Protein AF-A0A7C1J790-F1 (afdb_monomer)

Radius of gyration: 20.32 Å; Cα contacts (8 Å, |Δi|>4): 69; chains: 1; bounding box: 44×35×63 Å

pLDDT: mean 71.56, std 11.57, range [47.56, 93.12]

Nearest PDB structures (foldseek):
  8a1g-assembly2_D  TM=3.352E-01  e=3.858E+00  Homo sapiens
  8a1g-assembly1_C  TM=3.492E-01  e=3.455E+00  Homo sapiens
  4tx5-assembly1_A  TM=2.451E-01  e=8.355E+00  Homo sapiens

Secondary structure (DSSP, 8-state):
--SHHHHHHHHHHHHSPPHHHHHHHHHHHHHHHHHHHHHHHHHHS-HHHHHHH-S-HHHHHHHHHHHHHHHHHHHHHHHH-S-HHHHHHHHHHHHHHHHHHHHHHHHHHHHTTS-GGGHHHHHHHHHHHHHHHHHHHHHHHHTTS--

Foldseek 3Di:
DPPVVVVVVVVVVLPDDDPLLVVLLVVLQVLLVVLVVQLVCLVPDDPVVCVVQPVDSVVSNVVSNVSSVVSNVLSVCSVPPSCNPVSVVVSVVSLVVVLVVLVVVVVVNVVVPPDPPCVVVSVVVSVVSVVSVVVSVVVVVVVVVVD

Mean predicted aligned error: 12.21 Å

Structure (mmCIF, N/CA/C/O backbone):
data_AF-A0A7C1J790-F1
#
_entry.id   AF-A0A7C1J790-F1
#
loop_
_atom_site.group_PDB
_atom_site.id
_atom_site.type_symbol
_atom_site.label_atom_id
_atom_site.label_alt_id
_atom_site.label_comp_id
_atom_site.label_asym_id
_atom_site.label_entity_id
_atom_site.label_seq_id
_atom_site.pdbx_PDB_ins_code
_atom_site.Cartn_x
_atom_site.Cartn_y
_atom_site.Cartn_z
_atom_site.occupancy
_atom_site.B_iso_or_equiv
_atom_site.auth_seq_id
_atom_site.auth_comp_id
_atom_site.auth_asym_id
_atom_site.auth_atom_id
_atom_site.pdbx_PDB_model_num
ATOM 1 N N . MET A 1 1 ? -27.583 17.350 41.882 1.00 57.00 1 MET A N 1
ATOM 2 C CA . MET A 1 1 ? -26.526 18.027 41.094 1.00 57.00 1 MET A CA 1
ATOM 3 C C . MET A 1 1 ? -25.485 17.004 40.609 1.00 57.00 1 MET A C 1
ATOM 5 O O . MET A 1 1 ? -24.302 17.311 40.566 1.00 57.00 1 MET A O 1
ATOM 9 N N . SER A 1 2 ? -25.932 15.792 40.240 1.00 58.47 2 SER A N 1
ATOM 10 C CA . SER A 1 2 ? -25.070 14.611 40.029 1.00 58.47 2 SER A CA 1
ATOM 11 C C . SER A 1 2 ? -25.268 13.942 38.658 1.00 58.47 2 SER A C 1
ATOM 13 O O . SER A 1 2 ? -24.567 12.989 38.346 1.00 58.47 2 SER A O 1
ATOM 15 N N . ASP A 1 3 ? -26.178 14.452 37.818 1.00 60.88 3 ASP A N 1
ATOM 16 C CA . ASP A 1 3 ? -26.543 13.824 36.535 1.00 60.88 3 ASP A CA 1
ATOM 17 C C . ASP A 1 3 ? -25.723 14.318 35.334 1.00 60.88 3 ASP A C 1
ATOM 19 O O . ASP A 1 3 ? -25.696 13.679 34.284 1.00 60.88 3 ASP A O 1
ATOM 23 N N . THR A 1 4 ? -25.009 15.436 35.470 1.00 59.62 4 THR A N 1
ATOM 24 C CA . THR A 1 4 ? -24.254 16.049 34.365 1.00 59.62 4 THR A CA 1
ATOM 25 C C . THR A 1 4 ? -22.903 15.388 34.091 1.00 59.62 4 THR A C 1
ATOM 27 O O . THR A 1 4 ? -22.411 15.472 32.970 1.00 59.62 4 THR A O 1
ATOM 30 N N . GLN A 1 5 ? -22.301 14.687 35.059 1.00 57.44 5 GLN A N 1
ATOM 31 C CA . GLN A 1 5 ? -21.010 14.014 34.835 1.00 57.44 5 GLN A CA 1
ATOM 32 C C . GLN A 1 5 ? -21.147 12.662 34.116 1.00 57.44 5 GLN A C 1
ATOM 34 O O . GLN A 1 5 ? -20.231 12.223 33.413 1.00 57.44 5 GLN A O 1
ATOM 39 N N . THR A 1 6 ? -22.306 12.012 34.226 1.00 59.66 6 THR A N 1
ATOM 40 C CA . THR A 1 6 ? -22.545 10.704 33.606 1.00 59.66 6 THR A CA 1
ATOM 41 C C . THR A 1 6 ? -22.684 10.828 32.086 1.00 59.66 6 THR A C 1
ATOM 43 O O . THR A 1 6 ? -22.106 10.032 31.347 1.00 59.66 6 THR A O 1
ATOM 46 N N . THR A 1 7 ? -23.352 11.872 31.590 1.00 60.12 7 THR A N 1
ATOM 47 C CA . THR A 1 7 ? -23.560 12.109 30.151 1.00 60.12 7 THR A CA 1
ATOM 48 C C . THR A 1 7 ? -22.281 12.517 29.412 1.00 60.12 7 THR A C 1
ATOM 50 O O . THR A 1 7 ? -22.038 12.019 28.309 1.00 60.12 7 THR A O 1
ATOM 53 N N . GLU A 1 8 ? -21.396 13.312 30.023 1.00 58.75 8 GLU A N 1
ATOM 54 C CA . GLU A 1 8 ? -20.104 13.675 29.410 1.00 58.75 8 GLU A CA 1
ATOM 55 C C . GLU A 1 8 ? -19.178 12.465 29.204 1.00 58.75 8 GLU A C 1
ATOM 57 O O . GLU A 1 8 ? -18.496 12.353 28.177 1.00 58.75 8 GLU A O 1
ATOM 62 N N . SER A 1 9 ? -19.151 11.530 30.158 1.00 59.41 9 SER A N 1
ATOM 63 C CA . SER A 1 9 ? -18.275 10.353 30.076 1.00 59.41 9 SER A CA 1
ATOM 64 C C . SER A 1 9 ? -18.722 9.347 29.002 1.00 59.41 9 SER A C 1
ATOM 66 O O . SER A 1 9 ? -17.875 8.732 28.342 1.00 59.41 9 SER A O 1
ATOM 68 N N . ILE A 1 10 ? -20.033 9.240 28.748 1.00 58.75 10 ILE A N 1
ATOM 69 C CA . ILE A 1 10 ? -20.599 8.426 27.661 1.00 58.75 10 ILE A CA 1
ATOM 70 C C . ILE A 1 10 ? -20.300 9.070 26.299 1.00 58.75 10 ILE A C 1
ATOM 72 O O . ILE A 1 10 ? -19.881 8.384 25.362 1.00 58.75 10 ILE A O 1
ATOM 76 N N . GLN A 1 11 ? -20.410 10.396 26.195 1.00 57.00 11 GLN A N 1
ATOM 77 C CA . GLN A 1 11 ? -20.153 11.120 24.948 1.00 57.00 11 GLN A CA 1
ATOM 78 C C . GLN A 1 11 ? -18.666 11.099 24.547 1.00 57.00 11 GLN A C 1
ATOM 80 O O . GLN A 1 11 ? -18.343 10.927 23.370 1.00 57.00 11 GLN A O 1
ATOM 85 N N . LYS A 1 12 ? -17.735 11.179 25.511 1.00 52.78 12 LYS A N 1
ATOM 86 C CA . LYS A 1 12 ? -16.286 11.081 25.238 1.00 52.78 12 LYS A CA 1
ATOM 87 C C . LYS A 1 12 ? -15.843 9.693 24.761 1.00 52.78 12 LYS A C 1
ATOM 89 O O . LYS A 1 12 ? -14.907 9.609 23.961 1.00 52.78 12 LYS A O 1
ATOM 94 N N . ARG A 1 13 ? -16.503 8.606 25.190 1.00 52.06 13 ARG A N 1
ATOM 95 C CA . ARG A 1 13 ? -16.214 7.249 24.677 1.00 52.06 13 ARG A CA 1
ATOM 96 C C . ARG A 1 13 ? -16.623 7.070 23.214 1.00 52.06 13 ARG A C 1
ATOM 98 O O . ARG A 1 13 ? -15.946 6.336 22.501 1.00 52.06 13 ARG A O 1
ATOM 105 N N . ALA A 1 14 ? -17.651 7.774 22.740 1.00 55.38 14 ALA A N 1
ATOM 106 C CA . ALA A 1 14 ? -18.153 7.631 21.371 1.00 55.38 14 ALA A CA 1
ATOM 107 C C . ALA A 1 14 ? -17.181 8.141 20.284 1.00 55.38 14 ALA A C 1
ATOM 109 O O . ALA A 1 14 ? -17.280 7.742 19.124 1.00 55.38 14 ALA A O 1
ATOM 110 N N . ILE A 1 15 ? -16.217 9.001 20.636 1.00 57.00 15 ILE A N 1
ATOM 111 C CA . ILE A 1 15 ? -15.365 9.687 19.648 1.00 57.00 15 ILE A CA 1
ATOM 112 C C . ILE A 1 15 ? -13.987 9.023 19.502 1.00 57.00 15 ILE A C 1
ATOM 114 O O . ILE A 1 15 ? -13.332 9.173 18.465 1.00 57.00 15 ILE A O 1
ATOM 118 N N . GLN A 1 16 ? -13.535 8.226 20.478 1.00 59.62 16 GLN A N 1
ATOM 119 C CA . GLN A 1 16 ? -12.198 7.640 20.396 1.00 59.62 16 GLN A CA 1
ATOM 120 C C . GLN A 1 16 ? -12.126 6.557 19.302 1.00 59.62 16 GLN A C 1
ATOM 122 O O . GLN A 1 16 ? -12.861 5.570 19.337 1.00 59.62 16 GLN A O 1
ATOM 127 N N . PRO A 1 17 ? -11.263 6.712 18.280 1.00 61.12 17 PRO A N 1
ATOM 128 C CA . PRO A 1 17 ? -11.052 5.666 17.289 1.00 61.12 17 PRO A CA 1
ATOM 129 C C . PRO A 1 17 ? -10.431 4.439 17.956 1.00 61.12 17 PRO A C 1
ATOM 131 O O . PRO A 1 17 ? -9.445 4.551 18.685 1.00 61.12 17 PRO A O 1
ATOM 134 N N . SER A 1 18 ? -10.998 3.263 17.677 1.00 71.81 18 SER A N 1
ATOM 135 C CA . SER A 1 18 ? -10.438 2.000 18.150 1.00 71.81 18 SER A CA 1
ATOM 136 C C . SER A 1 18 ? -8.972 1.882 17.711 1.00 71.81 18 SER A C 1
ATOM 138 O O . SER A 1 18 ? -8.611 2.288 16.600 1.00 71.81 18 SER A O 1
ATOM 140 N N . ARG A 1 19 ? -8.116 1.309 18.570 1.00 73.94 19 ARG A N 1
ATOM 141 C CA . ARG A 1 19 ? -6.681 1.099 18.275 1.00 73.94 19 ARG A CA 1
ATOM 142 C C . ARG A 1 19 ? -6.472 0.400 16.923 1.00 73.94 19 ARG A C 1
ATOM 144 O O . ARG A 1 19 ? -5.604 0.789 16.149 1.00 73.94 19 ARG A O 1
ATOM 151 N N . SER A 1 20 ? -7.348 -0.550 16.604 1.00 70.44 20 SER A N 1
ATOM 152 C CA . SER A 1 20 ? -7.396 -1.282 15.336 1.00 70.44 20 SER A CA 1
ATOM 153 C C . SER A 1 20 ? -7.648 -0.392 14.109 1.00 70.44 20 SER A C 1
ATOM 155 O O . SER A 1 20 ? -7.046 -0.604 13.062 1.00 70.44 20 SER A O 1
ATOM 157 N N . THR A 1 21 ? -8.491 0.638 14.220 1.00 74.69 21 THR A N 1
ATOM 158 C CA . THR A 1 21 ? -8.755 1.575 13.111 1.00 74.69 21 THR A CA 1
ATOM 159 C C . THR A 1 21 ? -7.539 2.457 12.832 1.00 74.69 21 THR A C 1
ATOM 161 O O . THR A 1 21 ? -7.198 2.687 11.674 1.00 74.69 21 THR A O 1
ATOM 164 N N . ARG A 1 22 ? -6.848 2.917 13.886 1.00 77.88 22 ARG A N 1
ATOM 165 C CA . ARG A 1 22 ? -5.617 3.711 13.743 1.00 77.88 22 ARG A CA 1
ATOM 166 C C . ARG A 1 22 ? -4.503 2.905 13.078 1.00 77.88 22 ARG A C 1
ATOM 168 O O . ARG A 1 22 ? -3.876 3.409 12.155 1.00 77.88 22 ARG A O 1
ATOM 175 N N . LEU A 1 23 ? -4.304 1.656 13.503 1.00 80.94 23 LEU A N 1
ATOM 176 C CA . LEU A 1 23 ? -3.317 0.756 12.898 1.00 80.94 23 LEU A CA 1
ATOM 177 C C . LEU A 1 23 ? -3.590 0.515 11.409 1.00 80.94 23 LEU A C 1
ATOM 179 O O . LEU A 1 23 ? -2.668 0.611 10.606 1.00 80.94 23 LEU A O 1
ATOM 183 N N . LEU A 1 24 ? -4.851 0.282 11.024 1.00 79.44 24 LEU A N 1
ATOM 184 C CA . LEU A 1 24 ? -5.214 0.156 9.610 1.00 79.44 24 LEU A CA 1
ATOM 185 C C . LEU A 1 24 ? -4.922 1.432 8.825 1.00 79.44 24 LEU A C 1
ATOM 187 O O . LEU A 1 24 ? -4.339 1.352 7.752 1.00 79.44 24 LEU A O 1
ATOM 191 N N . ALA A 1 25 ? -5.301 2.602 9.342 1.00 81.00 25 ALA A N 1
ATOM 192 C CA . ALA A 1 25 ? -5.038 3.864 8.657 1.00 81.00 25 ALA A CA 1
ATOM 193 C C . ALA A 1 25 ? -3.532 4.080 8.435 1.00 81.00 25 ALA A C 1
ATOM 195 O O . ALA A 1 25 ? -3.126 4.426 7.329 1.00 81.00 25 ALA A O 1
ATOM 196 N N . ILE A 1 26 ? -2.705 3.793 9.447 1.00 82.06 26 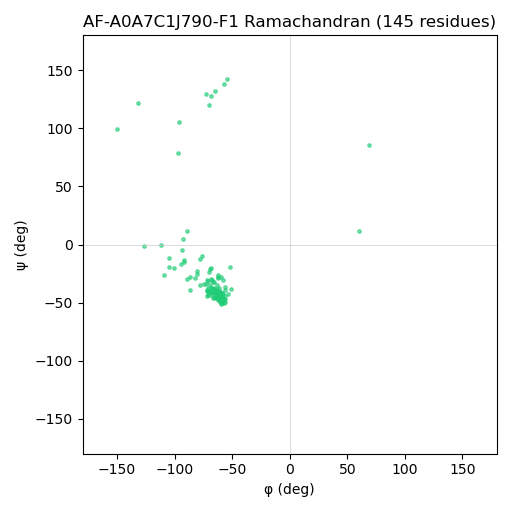ILE A N 1
ATOM 197 C CA . ILE A 1 26 ? -1.240 3.839 9.331 1.00 82.06 26 ILE A CA 1
ATOM 198 C C . ILE A 1 26 ? -0.753 2.853 8.261 1.00 82.06 26 ILE A C 1
ATOM 200 O O . ILE A 1 26 ? 0.027 3.239 7.395 1.00 82.06 26 ILE A O 1
ATOM 204 N N . GLY A 1 27 ? -1.248 1.612 8.266 1.00 80.19 27 GLY A N 1
ATOM 205 C CA . GLY A 1 27 ? -0.900 0.611 7.255 1.00 80.19 27 GLY A CA 1
ATOM 206 C C . GLY A 1 27 ? -1.242 1.057 5.830 1.00 80.19 27 GLY A C 1
ATOM 207 O O . GLY A 1 27 ? -0.427 0.903 4.925 1.00 80.19 27 GLY A O 1
ATOM 208 N N . MET A 1 28 ? -2.405 1.681 5.634 1.00 83.94 28 MET A N 1
ATOM 209 C CA . MET A 1 28 ? -2.817 2.212 4.330 1.00 83.94 28 MET A CA 1
ATOM 210 C C . MET A 1 28 ? -1.938 3.384 3.882 1.00 83.94 28 MET A C 1
ATOM 212 O O . MET A 1 28 ? -1.579 3.461 2.711 1.00 83.94 28 MET A O 1
ATOM 216 N N . ILE A 1 29 ? -1.535 4.266 4.802 1.00 83.81 29 ILE A N 1
ATOM 217 C CA . ILE A 1 29 ? -0.595 5.357 4.501 1.00 83.81 29 ILE A CA 1
ATOM 218 C C . ILE A 1 29 ? 0.766 4.793 4.085 1.00 83.81 29 ILE A C 1
ATOM 220 O O . ILE A 1 29 ? 1.320 5.215 3.073 1.00 83.81 29 ILE A O 1
ATOM 224 N N . LEU A 1 30 ? 1.293 3.812 4.822 1.00 82.69 30 LEU A N 1
ATOM 225 C CA . LEU A 1 30 ? 2.567 3.174 4.487 1.00 82.69 30 LEU A CA 1
ATOM 226 C C . LEU A 1 30 ? 2.512 2.497 3.114 1.00 82.69 30 LEU A C 1
ATOM 228 O O . LEU A 1 30 ? 3.414 2.688 2.302 1.00 82.69 30 LEU A O 1
ATOM 232 N N . LEU A 1 31 ? 1.434 1.767 2.819 1.00 80.81 31 LEU A N 1
ATOM 233 C CA . LEU A 1 31 ? 1.229 1.165 1.502 1.00 80.81 31 LEU A CA 1
ATOM 234 C C . LEU A 1 31 ? 1.156 2.222 0.396 1.00 80.81 31 LEU A C 1
ATOM 236 O O . LEU A 1 31 ? 1.764 2.034 -0.655 1.00 80.81 31 LEU A O 1
ATOM 240 N N . ALA A 1 32 ? 0.473 3.346 0.629 1.00 83.81 32 ALA A N 1
ATOM 241 C CA . ALA A 1 32 ? 0.432 4.449 -0.327 1.00 83.81 32 ALA A CA 1
ATOM 242 C C . ALA A 1 32 ? 1.839 4.993 -0.621 1.00 83.81 32 ALA A C 1
ATOM 244 O O . ALA A 1 32 ? 2.197 5.153 -1.785 1.00 83.81 32 ALA A O 1
ATOM 245 N N . LEU A 1 33 ? 2.664 5.204 0.409 1.00 80.38 33 LEU A N 1
ATOM 246 C CA . LEU A 1 33 ? 4.047 5.666 0.248 1.00 80.38 33 LEU A CA 1
ATOM 247 C C . LEU A 1 33 ? 4.909 4.666 -0.532 1.00 80.38 33 LEU A C 1
ATOM 249 O O . LEU A 1 33 ? 5.666 5.069 -1.413 1.00 80.38 33 LEU A O 1
ATOM 253 N N . VAL A 1 34 ? 4.760 3.366 -0.264 1.00 81.50 34 VAL A N 1
ATOM 254 C CA . VAL A 1 34 ? 5.446 2.311 -1.028 1.00 81.50 34 VAL A CA 1
ATOM 255 C C . VAL A 1 34 ? 5.057 2.369 -2.508 1.00 81.50 34 VAL A C 1
ATOM 257 O O . VAL A 1 34 ? 5.927 2.269 -3.374 1.00 81.50 34 VAL A O 1
ATOM 260 N N . GLN A 1 35 ? 3.774 2.580 -2.817 1.00 85.50 35 GLN A N 1
ATOM 261 C CA . GLN A 1 35 ? 3.308 2.709 -4.201 1.00 85.50 35 GLN A CA 1
ATOM 262 C C . GLN A 1 35 ? 3.817 3.987 -4.879 1.00 85.50 35 GLN A C 1
ATOM 264 O O . GLN A 1 35 ? 4.208 3.940 -6.043 1.00 85.50 35 GLN A O 1
ATOM 269 N N . VAL A 1 36 ? 3.897 5.110 -4.158 1.00 81.12 36 VAL A N 1
ATOM 270 C CA . VAL A 1 36 ? 4.535 6.335 -4.671 1.00 81.12 36 VAL A CA 1
ATOM 271 C C . VAL A 1 36 ? 6.006 6.078 -4.994 1.00 81.12 36 VAL A C 1
ATOM 273 O O . VAL A 1 36 ? 6.464 6.443 -6.073 1.00 81.12 36 VAL A O 1
ATOM 276 N N . GLY A 1 37 ? 6.736 5.390 -4.112 1.00 79.94 37 GLY A N 1
ATOM 277 C CA . GLY A 1 37 ? 8.120 4.992 -4.371 1.00 79.94 37 GLY A CA 1
ATOM 278 C C . GLY A 1 37 ? 8.253 4.120 -5.623 1.00 79.94 37 GLY A C 1
ATOM 279 O O . GLY A 1 37 ? 9.146 4.346 -6.436 1.00 79.94 37 GLY A O 1
ATOM 280 N N . ALA A 1 38 ? 7.336 3.172 -5.828 1.00 76.69 38 ALA A N 1
ATOM 281 C CA . ALA A 1 38 ? 7.299 2.350 -7.037 1.00 76.69 38 ALA A CA 1
ATOM 282 C C . ALA A 1 38 ? 7.022 3.178 -8.306 1.00 76.69 38 ALA A C 1
ATOM 284 O O . ALA A 1 38 ? 7.675 2.959 -9.325 1.00 76.69 38 ALA A O 1
ATOM 285 N N . ALA A 1 39 ? 6.109 4.151 -8.236 1.00 79.50 39 ALA A N 1
ATOM 286 C CA . ALA A 1 39 ? 5.811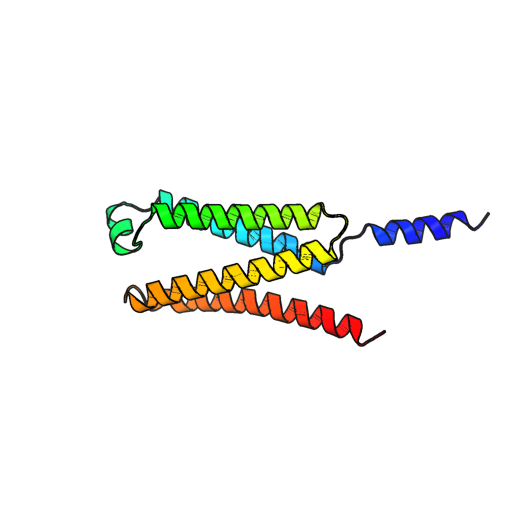 5.058 -9.341 1.00 79.50 39 ALA A CA 1
ATOM 287 C C . ALA A 1 39 ? 7.018 5.947 -9.690 1.00 79.50 39 ALA A C 1
ATOM 289 O O . ALA A 1 39 ? 7.396 6.044 -10.854 1.00 79.50 39 ALA A O 1
ATOM 290 N N . VAL A 1 40 ? 7.676 6.538 -8.686 1.00 82.25 40 VAL A N 1
ATOM 291 C CA . VAL A 1 40 ? 8.897 7.337 -8.888 1.00 82.25 40 VAL A CA 1
ATOM 292 C C . VAL A 1 40 ? 10.007 6.479 -9.488 1.00 82.25 40 VAL A C 1
ATOM 294 O O . VAL A 1 40 ? 10.640 6.898 -10.451 1.00 82.25 40 VAL A O 1
ATOM 297 N N . ARG A 1 41 ? 10.198 5.253 -8.984 1.00 78.69 41 ARG A N 1
ATOM 298 C CA . ARG A 1 41 ? 11.162 4.296 -9.543 1.00 78.69 41 ARG A CA 1
ATOM 299 C C . ARG A 1 41 ? 10.894 4.047 -11.029 1.00 78.69 41 ARG A C 1
ATOM 301 O O . ARG A 1 41 ? 11.827 4.050 -11.817 1.00 78.69 41 ARG A O 1
ATOM 308 N N . ALA A 1 42 ? 9.635 3.855 -11.421 1.00 76.75 42 ALA A N 1
ATOM 309 C CA . ALA A 1 42 ? 9.274 3.631 -12.821 1.00 76.75 42 ALA A CA 1
ATOM 310 C C . ALA A 1 42 ? 9.630 4.820 -13.736 1.00 76.75 42 ALA A C 1
ATOM 312 O O . ALA A 1 42 ? 9.933 4.603 -14.904 1.00 76.75 42 ALA A O 1
ATOM 313 N N . LEU A 1 43 ? 9.638 6.051 -13.209 1.00 79.06 43 LEU A N 1
ATOM 314 C CA . LEU A 1 43 ? 10.026 7.258 -13.950 1.00 79.06 43 LEU A CA 1
ATOM 315 C C . LEU A 1 43 ? 11.542 7.484 -14.008 1.00 79.06 43 LEU A C 1
ATOM 317 O O . LEU A 1 43 ? 12.023 8.113 -14.945 1.00 79.06 43 LEU A O 1
ATOM 321 N N . THR A 1 44 ? 12.290 7.016 -13.008 1.00 82.00 44 THR A N 1
ATOM 322 C CA . THR A 1 44 ? 13.744 7.229 -12.920 1.00 82.00 44 THR A CA 1
ATOM 323 C C . THR A 1 44 ? 14.568 6.090 -13.512 1.00 82.00 44 THR A C 1
ATOM 325 O O . THR A 1 44 ? 15.793 6.201 -13.579 1.00 82.00 44 THR A O 1
ATOM 328 N N . LEU A 1 45 ? 13.933 4.995 -13.946 1.00 75.94 45 LEU A N 1
ATOM 329 C CA . LEU A 1 45 ? 14.636 3.886 -14.583 1.00 75.94 45 LEU A CA 1
ATOM 330 C C . LEU A 1 45 ? 15.188 4.304 -15.959 1.00 75.94 45 LEU A C 1
ATOM 332 O O . LEU A 1 45 ? 14.416 4.762 -16.804 1.00 75.94 45 LEU A O 1
ATOM 336 N N . PRO A 1 46 ? 16.491 4.088 -16.227 1.00 78.31 46 PRO A N 1
ATOM 337 C CA . PRO A 1 46 ? 17.056 4.279 -17.555 1.00 78.31 46 PRO A CA 1
ATOM 338 C C . PRO A 1 46 ? 16.314 3.420 -18.591 1.00 78.31 46 PRO A C 1
ATOM 340 O O . PRO A 1 46 ? 16.036 2.248 -18.308 1.00 78.31 46 PRO A O 1
ATOM 343 N N . PRO A 1 47 ? 16.015 3.954 -19.788 1.00 70.88 47 PRO A N 1
ATOM 344 C CA . PRO A 1 47 ? 15.226 3.252 -20.804 1.00 70.88 47 PRO A CA 1
ATOM 345 C C . PRO A 1 47 ? 15.846 1.908 -21.229 1.00 70.88 47 PRO A C 1
ATOM 347 O O . PRO A 1 47 ? 15.113 0.954 -21.494 1.00 70.88 47 PRO A O 1
ATOM 350 N N . ASP A 1 48 ? 17.176 1.793 -21.185 1.00 74.12 48 ASP A N 1
ATOM 351 C CA . ASP A 1 48 ? 17.914 0.566 -21.523 1.00 74.12 48 ASP A CA 1
ATOM 352 C C . ASP A 1 48 ? 17.660 -0.587 -20.536 1.00 74.12 48 ASP A C 1
ATOM 354 O O . ASP A 1 48 ? 17.643 -1.754 -20.922 1.00 74.12 48 ASP A O 1
ATOM 358 N N . LEU A 1 49 ? 17.425 -0.269 -19.257 1.00 66.69 49 LEU A N 1
ATOM 359 C CA . LEU A 1 49 ? 17.068 -1.242 -18.216 1.00 66.69 49 LEU A CA 1
ATOM 360 C C . LEU A 1 49 ? 15.553 -1.444 -18.130 1.00 66.69 49 LEU A C 1
ATOM 362 O O . LEU A 1 49 ? 15.081 -2.521 -17.767 1.00 66.69 49 LEU A O 1
ATOM 366 N N . ALA A 1 50 ? 14.781 -0.411 -18.462 1.00 64.62 50 ALA A N 1
ATOM 367 C CA . ALA A 1 50 ? 13.329 -0.448 -18.404 1.00 64.62 50 ALA A CA 1
ATOM 368 C C . ALA A 1 50 ? 12.747 -1.488 -19.371 1.00 64.62 50 ALA A C 1
ATOM 370 O O . ALA A 1 50 ? 11.849 -2.223 -18.978 1.00 64.62 50 ALA A O 1
ATOM 371 N N . THR A 1 51 ? 13.301 -1.605 -20.581 1.00 66.44 51 THR A N 1
ATOM 372 C CA . THR A 1 51 ? 12.863 -2.588 -21.591 1.00 66.44 51 THR A CA 1
ATOM 373 C C . THR A 1 51 ? 13.212 -4.036 -21.238 1.00 66.44 51 THR A C 1
ATOM 375 O O . THR A 1 51 ? 12.533 -4.949 -21.697 1.00 66.44 51 THR A O 1
ATOM 378 N N . GLN A 1 52 ? 14.226 -4.257 -20.395 1.00 65.00 52 GLN A N 1
ATOM 379 C CA . GLN A 1 52 ? 14.628 -5.595 -19.940 1.00 65.00 52 GLN A CA 1
ATOM 380 C C . GLN A 1 52 ? 13.847 -6.066 -18.707 1.00 65.00 52 GLN A C 1
ATOM 382 O O . GLN A 1 52 ? 13.687 -7.262 -18.495 1.00 65.00 52 GLN A O 1
ATOM 387 N N . ILE A 1 53 ? 13.381 -5.132 -17.869 1.00 62.12 53 ILE A N 1
ATOM 388 C CA . ILE A 1 53 ? 12.799 -5.440 -16.551 1.00 62.12 53 ILE A CA 1
ATOM 389 C C . ILE A 1 53 ? 11.281 -5.214 -16.529 1.00 62.12 53 ILE A C 1
ATOM 391 O O . ILE A 1 53 ? 10.575 -5.832 -15.731 1.00 62.12 53 ILE A O 1
ATOM 395 N N . SER A 1 54 ? 10.752 -4.329 -17.375 1.00 61.25 54 SER A N 1
ATOM 396 C CA . SER A 1 54 ? 9.338 -3.961 -17.372 1.00 61.25 54 SER A CA 1
ATOM 397 C C . SER A 1 54 ? 8.768 -4.014 -18.784 1.00 61.25 54 SER A C 1
ATOM 399 O O . SER A 1 54 ? 9.219 -3.312 -19.684 1.00 61.25 54 SER A O 1
ATOM 401 N N . LEU A 1 55 ? 7.728 -4.831 -18.966 1.00 61.91 55 LEU A N 1
ATOM 402 C CA . LEU A 1 55 ? 7.022 -4.962 -20.244 1.00 61.91 55 LEU A CA 1
ATOM 403 C C . LEU A 1 55 ? 6.500 -3.603 -20.742 1.00 61.91 55 LEU A C 1
ATOM 405 O O . LEU A 1 55 ? 6.570 -3.322 -21.934 1.00 61.91 55 LEU A O 1
ATOM 409 N N . LEU A 1 56 ? 5.994 -2.754 -19.833 1.00 76.31 56 LEU A N 1
ATOM 410 C CA . LEU A 1 56 ? 5.536 -1.391 -20.124 1.00 76.31 56 LEU A CA 1
ATOM 411 C C . LEU A 1 56 ? 5.718 -0.479 -18.887 1.00 76.31 56 LEU A C 1
ATOM 413 O O . LEU A 1 56 ? 4.848 -0.460 -18.010 1.00 76.31 56 LEU A O 1
ATOM 417 N N . PRO A 1 57 ? 6.786 0.339 -18.821 1.00 72.12 57 PRO A N 1
ATOM 418 C CA . PRO A 1 57 ? 7.050 1.244 -17.693 1.00 72.12 57 PRO A CA 1
ATOM 419 C C . PRO A 1 57 ? 5.900 2.223 -17.406 1.00 72.12 57 PRO A C 1
ATOM 421 O O . PRO A 1 57 ? 5.569 2.492 -16.252 1.00 72.12 57 PRO A O 1
ATOM 424 N N . ALA A 1 58 ? 5.232 2.706 -18.460 1.00 76.69 58 ALA A N 1
ATOM 425 C CA . ALA A 1 58 ? 4.069 3.584 -18.343 1.00 76.69 58 ALA A CA 1
ATOM 426 C C . ALA A 1 58 ? 2.884 2.897 -17.641 1.00 76.69 58 ALA A C 1
ATOM 428 O O . ALA A 1 58 ? 2.202 3.516 -16.826 1.00 76.69 58 ALA A O 1
ATOM 429 N N . LEU A 1 59 ? 2.662 1.606 -17.911 1.00 80.12 59 LEU A N 1
ATOM 430 C CA . LEU A 1 59 ? 1.614 0.834 -17.247 1.00 80.12 59 LEU A CA 1
ATOM 431 C C . LEU A 1 59 ? 1.945 0.635 -15.763 1.00 80.12 59 LEU A C 1
ATOM 433 O O . LEU A 1 59 ? 1.068 0.780 -14.914 1.00 80.12 59 LEU A O 1
ATOM 437 N N . GLU A 1 60 ? 3.210 0.362 -15.435 1.00 80.25 60 GLU A N 1
ATOM 438 C CA . GLU A 1 60 ? 3.657 0.228 -14.046 1.00 80.25 60 GLU A CA 1
ATOM 439 C C . GLU A 1 60 ? 3.449 1.527 -13.253 1.00 80.25 60 GLU A C 1
ATOM 441 O O . GLU A 1 60 ? 2.928 1.481 -12.137 1.00 80.25 60 GLU A O 1
ATOM 446 N N . PHE A 1 61 ? 3.767 2.680 -13.851 1.00 81.56 61 PHE A N 1
ATOM 447 C CA . PHE A 1 61 ? 3.506 3.992 -13.259 1.00 81.56 61 PHE A CA 1
ATOM 448 C C . PHE A 1 61 ? 2.011 4.229 -13.005 1.00 81.56 61 PHE A C 1
ATOM 450 O O . PHE A 1 61 ? 1.623 4.588 -11.892 1.00 81.56 61 PHE A O 1
ATOM 457 N N . LEU A 1 62 ? 1.163 3.989 -14.012 1.00 87.62 62 LEU A N 1
ATOM 458 C CA . LEU A 1 62 ? -0.283 4.194 -13.906 1.00 87.62 62 LEU A CA 1
ATOM 459 C C . LEU A 1 62 ? -0.904 3.310 -12.823 1.00 87.62 62 LEU A C 1
ATOM 461 O O . LEU A 1 62 ? -1.702 3.785 -12.014 1.00 87.62 62 LEU A O 1
ATOM 465 N N . VAL A 1 63 ? -0.517 2.036 -12.769 1.00 86.25 63 VAL A N 1
ATOM 466 C CA . VAL A 1 63 ? -1.074 1.100 -11.791 1.00 86.25 63 VAL A CA 1
ATOM 467 C C . VAL A 1 63 ? -0.565 1.396 -10.378 1.00 86.25 63 VAL A C 1
ATOM 469 O O . VAL A 1 63 ? -1.353 1.353 -9.432 1.00 86.25 63 VAL A O 1
ATOM 472 N N . ALA A 1 64 ? 0.715 1.746 -10.214 1.00 83.00 64 ALA A N 1
ATOM 473 C CA . ALA A 1 64 ? 1.252 2.174 -8.923 1.00 83.00 64 ALA A CA 1
ATOM 474 C C . ALA A 1 64 ? 0.561 3.457 -8.429 1.00 83.00 64 ALA A C 1
ATOM 476 O O . ALA A 1 64 ? 0.110 3.516 -7.285 1.00 83.00 64 ALA A O 1
ATOM 477 N N . GLY A 1 65 ? 0.387 4.453 -9.304 1.00 86.88 65 GLY A N 1
ATOM 478 C CA . GLY A 1 65 ? -0.338 5.687 -8.995 1.00 86.88 65 GLY A CA 1
ATOM 479 C C . GLY A 1 65 ? -1.801 5.438 -8.616 1.00 86.88 65 GLY A C 1
ATOM 480 O O . GLY A 1 65 ? -2.287 5.987 -7.626 1.00 86.88 65 GLY A O 1
ATOM 481 N N . MET A 1 66 ? -2.487 4.551 -9.342 1.00 93.12 66 MET A N 1
ATOM 482 C CA . MET A 1 66 ? -3.859 4.146 -9.031 1.00 93.12 66 MET A CA 1
ATOM 483 C C . MET A 1 66 ? -3.957 3.533 -7.627 1.00 93.12 66 MET A C 1
ATOM 485 O O . MET A 1 66 ? -4.788 3.967 -6.828 1.00 93.12 66 MET A O 1
ATOM 489 N N . TRP A 1 67 ? -3.094 2.569 -7.289 1.00 88.94 67 TRP A N 1
ATOM 490 C CA . TRP A 1 67 ? -3.099 1.948 -5.959 1.00 88.94 67 TRP A CA 1
ATOM 491 C C . TRP A 1 67 ? -2.703 2.924 -4.850 1.00 88.94 67 TRP A C 1
ATOM 493 O O . TRP A 1 67 ? -3.330 2.911 -3.791 1.00 88.94 67 TRP A O 1
ATOM 503 N N . ALA A 1 68 ? -1.733 3.810 -5.093 1.00 87.00 68 ALA A N 1
ATOM 504 C CA . ALA A 1 68 ? -1.381 4.877 -4.158 1.00 87.00 68 ALA A CA 1
ATOM 505 C C . ALA A 1 68 ? -2.597 5.762 -3.840 1.00 87.00 68 ALA A C 1
ATOM 507 O O . ALA A 1 68 ? -2.896 6.011 -2.670 1.00 87.00 68 ALA A O 1
ATOM 508 N N . GLY A 1 69 ? -3.337 6.173 -4.874 1.00 89.88 69 GLY A N 1
ATOM 509 C CA . GLY A 1 69 ? -4.562 6.956 -4.734 1.00 89.88 69 GLY A CA 1
ATOM 510 C C . GLY A 1 69 ? -5.647 6.214 -3.955 1.00 89.88 69 GLY A C 1
ATOM 511 O O . GLY A 1 69 ? -6.223 6.771 -3.021 1.00 89.88 69 GLY A O 1
ATOM 512 N N . VAL A 1 70 ? -5.883 4.936 -4.272 1.00 90.38 70 VAL A N 1
ATOM 513 C CA . VAL A 1 70 ? -6.849 4.091 -3.549 1.00 90.38 70 VAL A CA 1
ATOM 514 C C . VAL A 1 70 ? -6.476 3.977 -2.071 1.00 90.38 70 VAL A C 1
ATOM 516 O O . VAL A 1 70 ? -7.340 4.126 -1.205 1.00 90.38 70 VAL A O 1
ATOM 519 N N . PHE A 1 71 ? -5.203 3.754 -1.751 1.00 87.62 71 PHE A N 1
ATOM 520 C CA . PHE A 1 71 ? -4.759 3.630 -0.367 1.00 87.62 71 PHE A CA 1
ATOM 521 C C . PHE A 1 71 ? -4.854 4.941 0.411 1.00 87.62 71 PHE A C 1
ATOM 523 O O . PHE A 1 71 ? -5.374 4.942 1.530 1.00 87.62 71 PHE A O 1
ATOM 530 N N . ALA A 1 72 ? -4.446 6.059 -0.192 1.00 88.75 72 ALA A N 1
ATOM 531 C CA . ALA A 1 72 ? -4.592 7.384 0.401 1.00 88.75 72 ALA A CA 1
ATOM 532 C C . ALA A 1 72 ? -6.070 7.733 0.644 1.00 88.75 72 ALA A C 1
ATOM 534 O O . ALA A 1 72 ? -6.435 8.186 1.731 1.00 88.75 72 ALA A O 1
ATOM 535 N N . PHE A 1 73 ? -6.939 7.447 -0.330 1.00 89.62 73 PHE A N 1
ATOM 536 C CA . PHE A 1 73 ? -8.377 7.665 -0.206 1.00 89.62 73 PHE A CA 1
ATOM 537 C C . PHE A 1 73 ? -8.979 6.838 0.931 1.00 89.62 73 PHE A C 1
ATOM 539 O O . PHE A 1 73 ? -9.732 7.361 1.749 1.00 89.62 73 PHE A O 1
ATOM 546 N N . GLN A 1 74 ? -8.611 5.562 1.043 1.00 86.19 74 GLN A N 1
ATOM 547 C CA . GLN A 1 74 ? -9.114 4.693 2.105 1.00 86.19 74 GLN A CA 1
ATOM 548 C C . GLN A 1 74 ? -8.572 5.078 3.487 1.00 86.19 74 GLN A C 1
ATOM 550 O O . GLN A 1 74 ? -9.311 4.990 4.469 1.00 86.19 74 GLN A O 1
ATOM 555 N N . ALA A 1 75 ? -7.323 5.542 3.583 1.00 85.81 75 ALA A N 1
ATOM 556 C CA . ALA A 1 75 ? -6.777 6.100 4.819 1.00 85.81 75 ALA A CA 1
ATOM 557 C C . ALA A 1 75 ? -7.568 7.339 5.263 1.00 85.81 75 ALA A C 1
ATOM 559 O O . ALA A 1 75 ? -8.012 7.419 6.410 1.00 85.81 75 ALA A O 1
ATOM 560 N N . TRP A 1 76 ? -7.827 8.262 4.335 1.00 87.56 76 TRP A N 1
ATOM 561 C CA . TRP A 1 76 ? -8.651 9.443 4.586 1.00 87.56 76 TRP A CA 1
ATOM 562 C C . TRP A 1 76 ? -10.076 9.068 5.012 1.00 87.56 76 TRP A C 1
ATOM 564 O O . TRP A 1 76 ? -10.613 9.617 5.976 1.00 87.56 76 TRP A O 1
ATOM 574 N N . LEU A 1 77 ? -10.669 8.072 4.353 1.00 86.38 77 LEU A N 1
ATOM 575 C CA . LEU A 1 77 ? -12.013 7.592 4.652 1.00 86.38 77 LEU A CA 1
ATOM 576 C C . LEU A 1 77 ? -12.083 6.938 6.041 1.00 86.38 77 LEU A C 1
ATOM 578 O O . LEU A 1 77 ? -13.049 7.171 6.765 1.00 86.38 77 LEU A O 1
ATOM 582 N N . LEU A 1 78 ? -11.053 6.200 6.466 1.00 82.12 78 LEU A N 1
ATOM 583 C CA . LEU A 1 78 ? -10.939 5.658 7.829 1.00 82.12 78 LEU A CA 1
ATOM 584 C C . LEU A 1 78 ? -10.788 6.751 8.898 1.00 82.12 78 LEU A C 1
ATOM 586 O O . LEU A 1 78 ? -11.268 6.573 10.019 1.00 82.12 78 LEU A O 1
ATOM 590 N N . MET A 1 79 ? -10.142 7.872 8.566 1.00 82.75 79 MET A N 1
ATOM 591 C CA . MET A 1 79 ? -9.963 9.005 9.480 1.00 82.75 79 MET A CA 1
ATOM 592 C C . MET A 1 79 ? -11.223 9.868 9.612 1.00 82.75 79 MET A C 1
ATOM 594 O O . MET A 1 79 ? -11.485 10.390 10.695 1.00 82.75 79 MET A O 1
ATOM 598 N N . ARG A 1 80 ? -12.001 10.021 8.532 1.00 83.12 80 ARG A N 1
ATOM 599 C CA . ARG A 1 80 ? -13.122 10.974 8.461 1.00 83.12 80 ARG A CA 1
ATOM 600 C C . ARG A 1 80 ? -14.513 10.341 8.572 1.00 83.12 80 ARG A C 1
ATOM 602 O O . ARG A 1 80 ? -15.470 11.051 8.868 1.00 83.12 80 ARG A O 1
ATOM 609 N N . SER A 1 81 ? -14.661 9.036 8.339 1.00 74.75 81 SER A N 1
ATOM 610 C CA . SER A 1 81 ? -15.987 8.402 8.336 1.00 74.75 81 SER A CA 1
ATOM 611 C C . SER A 1 81 ? -16.573 8.262 9.738 1.00 74.75 81 SER A C 1
ATOM 613 O O . SER A 1 81 ? -15.953 7.680 10.630 1.00 74.75 81 SER A O 1
ATOM 615 N N . ALA A 1 82 ? -17.823 8.708 9.890 1.00 65.00 82 ALA A N 1
ATOM 616 C CA . ALA A 1 82 ? -18.643 8.429 11.068 1.00 65.00 82 ALA A CA 1
ATOM 617 C C . ALA A 1 82 ? -18.914 6.918 11.221 1.00 65.00 82 ALA A C 1
ATOM 619 O O . ALA A 1 82 ? -18.903 6.390 12.330 1.00 65.00 82 ALA A O 1
ATOM 620 N N . ASP A 1 83 ? -19.063 6.200 10.100 1.00 76.19 83 ASP A N 1
ATOM 621 C CA . ASP A 1 83 ? -19.298 4.754 10.077 1.00 76.19 83 ASP A CA 1
ATOM 622 C C . ASP A 1 83 ? -17.994 3.962 9.852 1.00 76.19 83 ASP A C 1
ATOM 624 O O . ASP A 1 83 ? -17.660 3.493 8.755 1.00 76.19 83 ASP A O 1
ATOM 628 N N . LYS A 1 84 ? -17.225 3.823 10.938 1.00 72.62 84 LYS A N 1
ATOM 629 C CA . LYS A 1 84 ? -15.922 3.134 10.949 1.00 72.62 84 LYS A CA 1
ATOM 630 C C . LYS A 1 84 ? -16.031 1.650 10.581 1.00 72.62 84 LYS A C 1
ATOM 632 O O . LYS A 1 84 ? -15.077 1.081 10.049 1.00 72.62 84 LYS A O 1
ATOM 637 N N . ARG A 1 85 ? -17.184 1.008 10.816 1.00 75.81 85 ARG A N 1
ATOM 638 C CA . ARG A 1 85 ? -17.384 -0.426 10.544 1.00 75.81 85 ARG A CA 1
ATOM 639 C C . ARG A 1 85 ? -17.461 -0.689 9.041 1.00 75.81 85 ARG A C 1
ATOM 641 O O . ARG A 1 85 ? -16.806 -1.605 8.538 1.00 75.81 85 ARG A O 1
ATOM 648 N N . ARG A 1 86 ? -18.202 0.150 8.310 1.00 78.75 86 ARG A N 1
ATOM 649 C CA . ARG A 1 86 ? -18.315 0.053 6.849 1.00 78.75 86 ARG A CA 1
ATOM 650 C C . ARG A 1 86 ? -17.015 0.429 6.142 1.00 78.75 86 ARG A C 1
ATOM 652 O O . ARG A 1 86 ? -16.615 -0.272 5.209 1.00 78.75 86 ARG A O 1
ATOM 659 N N . ALA A 1 87 ? -16.341 1.480 6.615 1.00 77.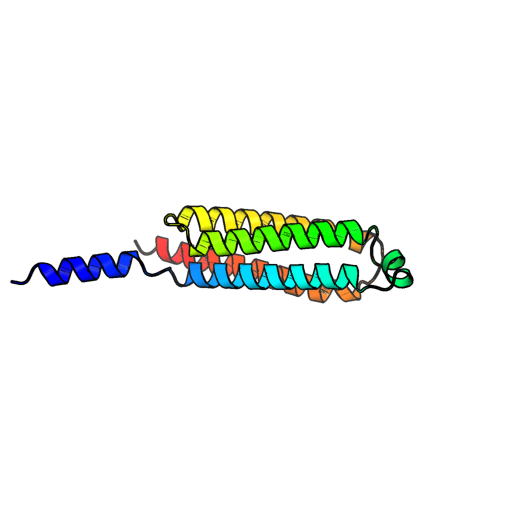94 87 ALA A N 1
ATOM 660 C CA . ALA A 1 87 ? -15.032 1.897 6.111 1.00 77.94 87 ALA A CA 1
ATOM 661 C C . ALA A 1 87 ? -14.008 0.760 6.223 1.00 77.94 87 ALA A C 1
ATOM 663 O O . ALA A 1 87 ? -13.415 0.356 5.228 1.00 77.94 87 ALA A O 1
ATOM 66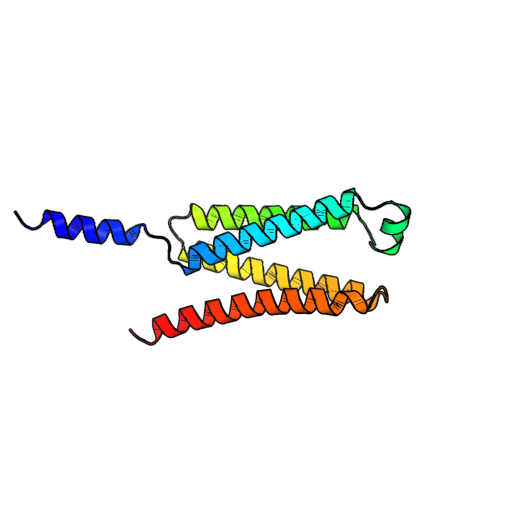4 N N . ARG A 1 88 ? -13.909 0.146 7.407 1.00 76.69 88 ARG 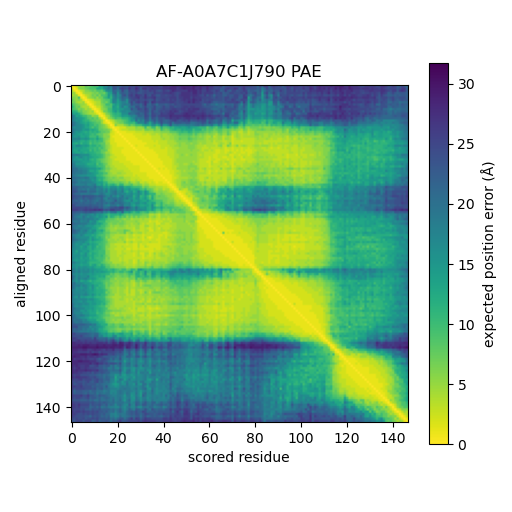A N 1
ATOM 665 C CA . ARG A 1 88 ? -13.042 -1.007 7.668 1.00 76.69 88 ARG A CA 1
ATOM 666 C C . ARG A 1 88 ? -13.318 -2.173 6.719 1.00 76.69 88 ARG A C 1
ATOM 668 O O . ARG A 1 88 ? -12.383 -2.678 6.108 1.00 76.69 88 ARG A O 1
ATOM 675 N N . ARG A 1 89 ? -14.580 -2.587 6.540 1.00 79.69 89 ARG A N 1
ATOM 676 C CA . ARG A 1 89 ? -14.920 -3.704 5.635 1.00 79.69 89 ARG A CA 1
ATOM 677 C C . ARG A 1 89 ? -14.505 -3.411 4.188 1.00 79.69 89 ARG A C 1
ATOM 679 O O . ARG A 1 89 ? -13.963 -4.288 3.525 1.00 79.69 89 ARG A O 1
ATOM 686 N N . ARG A 1 90 ? -14.700 -2.174 3.715 1.00 81.44 90 ARG A N 1
ATOM 687 C CA . ARG A 1 90 ? -14.224 -1.737 2.390 1.00 81.44 90 ARG A CA 1
ATOM 688 C C . ARG A 1 90 ? -12.701 -1.760 2.284 1.00 81.44 90 ARG A C 1
ATOM 690 O O . ARG A 1 90 ? -12.184 -2.213 1.267 1.00 81.44 90 ARG A O 1
ATOM 697 N N . THR A 1 91 ? -11.992 -1.298 3.312 1.00 80.56 91 THR A N 1
ATOM 698 C CA . THR A 1 91 ? -10.526 -1.346 3.362 1.00 80.56 91 THR A CA 1
ATOM 699 C C . THR A 1 91 ? -10.017 -2.777 3.238 1.00 80.56 91 THR A C 1
ATOM 701 O O . THR A 1 91 ? -9.122 -3.031 2.441 1.00 80.56 91 THR A O 1
ATOM 704 N N . VAL A 1 92 ? -10.633 -3.720 3.955 1.00 79.56 92 VAL A N 1
ATOM 705 C CA . VAL A 1 92 ? -10.264 -5.140 3.893 1.00 79.56 92 VAL A CA 1
ATOM 706 C C . VAL A 1 92 ? -10.468 -5.724 2.494 1.00 79.56 92 VAL A C 1
ATOM 708 O O . VAL A 1 92 ? -9.573 -6.385 1.976 1.00 79.56 92 VAL A O 1
ATOM 711 N N . VAL A 1 93 ? -11.610 -5.454 1.855 1.00 83.06 93 VAL A N 1
ATOM 712 C CA . VAL A 1 93 ? -11.872 -5.928 0.484 1.00 83.06 93 VAL A CA 1
ATOM 713 C C . VAL A 1 93 ? -10.842 -5.366 -0.500 1.00 83.06 93 VAL A C 1
ATOM 715 O O . VAL A 1 93 ? -10.332 -6.104 -1.339 1.00 83.06 93 VAL A O 1
ATOM 718 N N . MET A 1 94 ? -10.483 -4.085 -0.368 1.00 82.44 94 MET A N 1
ATOM 719 C CA . MET A 1 94 ? -9.457 -3.457 -1.209 1.00 82.44 94 MET A CA 1
ATOM 720 C C . MET A 1 94 ? -8.064 -4.052 -0.989 1.00 82.44 94 MET A C 1
ATOM 722 O O . MET A 1 94 ? -7.340 -4.272 -1.954 1.00 82.44 94 MET A O 1
ATOM 726 N N . LEU A 1 95 ? -7.703 -4.361 0.258 1.00 81.25 95 LEU A N 1
ATOM 727 C CA . LEU A 1 95 ? -6.474 -5.090 0.580 1.00 81.25 95 LEU A CA 1
ATOM 728 C C . LEU A 1 95 ? -6.458 -6.475 -0.073 1.00 81.25 95 LEU A C 1
ATOM 730 O O . LEU A 1 95 ? -5.460 -6.842 -0.683 1.00 81.25 95 LEU A O 1
ATOM 734 N N . GLY A 1 96 ? -7.570 -7.211 -0.012 1.00 80.44 96 GLY A N 1
ATOM 735 C CA . GLY A 1 96 ? -7.704 -8.498 -0.695 1.00 80.44 96 GLY A CA 1
ATOM 736 C C . GLY A 1 96 ? -7.491 -8.378 -2.206 1.00 80.44 96 GLY A C 1
ATOM 737 O O . GLY A 1 96 ? -6.689 -9.114 -2.775 1.00 80.44 96 GLY A O 1
ATOM 738 N N . ALA A 1 97 ? -8.135 -7.400 -2.850 1.00 84.75 97 ALA A N 1
ATOM 739 C CA . ALA A 1 97 ? -7.954 -7.137 -4.278 1.00 84.75 97 ALA A CA 1
ATOM 740 C C . ALA A 1 97 ? -6.500 -6.769 -4.625 1.00 84.75 97 ALA A C 1
ATOM 742 O O . ALA A 1 97 ? -5.963 -7.250 -5.622 1.00 84.75 97 ALA A O 1
ATOM 743 N N . PHE A 1 98 ? -5.842 -5.966 -3.785 1.00 84.50 98 PHE A N 1
ATOM 744 C CA . PHE A 1 98 ? -4.435 -5.612 -3.959 1.00 84.50 98 PHE A CA 1
ATOM 745 C C . PHE A 1 98 ? -3.510 -6.827 -3.860 1.00 84.50 98 PHE A C 1
ATOM 747 O O . PHE A 1 98 ? -2.584 -6.961 -4.661 1.00 84.50 98 PHE A O 1
ATOM 754 N N . VAL A 1 99 ? -3.761 -7.725 -2.904 1.00 82.75 99 VAL A N 1
ATOM 755 C CA . VAL A 1 99 ? -2.996 -8.969 -2.755 1.00 82.75 99 VAL A CA 1
ATOM 756 C C . VAL A 1 99 ? -3.166 -9.839 -3.995 1.00 82.75 99 VAL A C 1
ATOM 758 O O . VAL A 1 99 ? -2.167 -10.265 -4.566 1.00 82.75 99 VAL A O 1
ATOM 761 N N . VAL A 1 100 ? -4.401 -10.041 -4.464 1.00 83.38 100 VAL A N 1
ATOM 762 C CA . VAL A 1 100 ? -4.674 -10.818 -5.684 1.00 83.38 100 VAL A CA 1
ATOM 763 C C . VAL A 1 100 ? -3.957 -10.214 -6.890 1.00 83.38 100 VAL A C 1
ATOM 765 O O . VAL A 1 100 ? -3.273 -10.933 -7.612 1.00 83.38 100 VAL A O 1
ATOM 768 N N . TYR A 1 101 ? -4.046 -8.895 -7.078 1.00 83.94 101 TYR A N 1
ATOM 769 C CA . TYR A 1 101 ? -3.314 -8.190 -8.130 1.00 83.94 101 TYR A CA 1
ATOM 770 C C . TYR A 1 101 ? -1.797 -8.395 -8.012 1.00 83.94 101 TYR A C 1
ATOM 772 O O . TYR A 1 101 ? -1.139 -8.707 -9.003 1.00 83.94 101 TYR A O 1
ATOM 780 N N . THR A 1 102 ? -1.240 -8.256 -6.807 1.00 78.88 102 THR A N 1
ATOM 781 C CA . THR A 1 102 ? 0.201 -8.403 -6.560 1.00 78.88 102 THR A CA 1
ATOM 782 C C . THR A 1 102 ? 0.672 -9.819 -6.875 1.00 78.88 102 THR A C 1
ATOM 784 O O . THR A 1 102 ? 1.691 -9.979 -7.540 1.00 78.88 102 THR A O 1
ATOM 787 N N . VAL A 1 103 ? -0.087 -10.837 -6.462 1.00 76.50 103 VAL A N 1
ATOM 788 C CA . VAL A 1 103 ? 0.204 -12.249 -6.747 1.00 76.50 103 VAL A CA 1
ATOM 789 C C . VAL A 1 103 ? 0.083 -12.546 -8.238 1.00 76.50 103 VAL A C 1
ATOM 791 O O . VAL A 1 103 ? 0.983 -13.163 -8.796 1.00 76.50 103 VAL A O 1
ATOM 794 N N . ALA A 1 104 ? -0.978 -12.081 -8.903 1.00 78.19 104 ALA A N 1
ATOM 795 C CA . ALA A 1 104 ? -1.164 -12.277 -10.341 1.00 78.19 104 ALA A CA 1
ATOM 796 C C . ALA A 1 104 ? -0.032 -11.622 -11.143 1.00 78.19 104 ALA A C 1
ATOM 798 O O . ALA A 1 104 ? 0.563 -12.255 -12.012 1.00 78.19 104 ALA A O 1
ATOM 799 N N . ARG A 1 105 ? 0.329 -10.382 -10.792 1.00 75.50 105 ARG A N 1
ATOM 800 C CA . ARG A 1 105 ? 1.493 -9.696 -11.354 1.00 75.50 105 ARG A CA 1
ATOM 801 C C . ARG A 1 105 ? 2.758 -10.525 -11.141 1.00 75.50 105 ARG A C 1
ATOM 803 O O . ARG A 1 105 ? 3.520 -10.709 -12.083 1.00 75.50 105 ARG A O 1
ATOM 810 N N . LEU A 1 106 ? 2.975 -11.040 -9.932 1.00 70.69 106 LEU A N 1
ATOM 811 C CA . LEU A 1 106 ? 4.129 -11.885 -9.638 1.00 70.69 106 LEU A CA 1
ATOM 812 C C . LEU A 1 106 ? 4.151 -13.160 -10.463 1.00 70.69 106 LEU A C 1
ATOM 814 O O . LEU A 1 106 ? 5.210 -13.512 -10.952 1.00 70.69 106 LEU A O 1
ATOM 818 N N . ALA A 1 107 ? 3.016 -13.833 -10.626 1.00 69.31 107 ALA A N 1
ATOM 819 C CA . ALA A 1 107 ? 2.923 -15.050 -11.419 1.00 69.31 107 ALA A CA 1
ATOM 820 C C . ALA A 1 107 ? 3.315 -14.788 -12.880 1.00 69.31 107 ALA A C 1
ATOM 822 O O . ALA A 1 107 ? 4.082 -15.560 -13.448 1.00 69.31 107 ALA A O 1
ATOM 823 N N . VAL A 1 108 ? 2.872 -13.659 -13.445 1.00 68.56 108 VAL A N 1
ATOM 824 C CA . VAL A 1 108 ? 3.252 -13.230 -14.800 1.00 68.56 108 VAL A CA 1
ATOM 825 C C . VAL A 1 108 ? 4.757 -12.950 -14.898 1.00 68.56 108 VAL A C 1
ATOM 827 O O . VAL A 1 108 ? 5.403 -13.422 -15.827 1.00 68.56 108 VAL A O 1
ATOM 830 N N . PHE A 1 109 ? 5.343 -12.233 -13.932 1.00 64.56 109 PHE A N 1
ATOM 831 C CA . PHE A 1 109 ? 6.785 -11.936 -13.941 1.00 64.56 109 PHE A CA 1
ATOM 832 C C . PHE A 1 109 ? 7.660 -13.156 -13.609 1.00 64.56 109 PHE A C 1
ATOM 834 O O . PHE A 1 109 ? 8.745 -13.294 -14.161 1.00 64.56 109 PHE A O 1
ATOM 841 N N . ALA A 1 110 ? 7.194 -14.058 -12.745 1.00 64.25 110 ALA A N 1
ATOM 842 C CA . ALA A 1 110 ? 7.892 -15.289 -12.387 1.00 64.25 110 ALA A CA 1
ATOM 843 C C . ALA A 1 110 ? 7.874 -16.314 -13.527 1.00 64.25 110 ALA A C 1
ATOM 845 O O . ALA A 1 110 ? 8.830 -17.070 -13.668 1.00 64.25 110 ALA A O 1
ATOM 846 N N . GLN A 1 111 ? 6.824 -16.324 -14.357 1.00 61.31 111 GLN A N 1
ATOM 847 C CA . GLN A 1 111 ? 6.808 -17.100 -15.601 1.00 61.31 111 GLN A CA 1
ATOM 848 C C . GLN A 1 111 ? 7.775 -16.555 -16.660 1.00 61.31 111 GLN A C 1
ATOM 850 O O . GLN A 1 111 ? 8.147 -17.300 -17.558 1.00 61.31 111 GLN A O 1
ATOM 855 N N . ALA A 1 112 ? 8.181 -15.286 -16.567 1.00 58.88 112 ALA A N 1
ATOM 856 C CA . ALA A 1 112 ? 9.032 -14.628 -17.557 1.00 58.88 112 ALA A CA 1
ATOM 857 C C . ALA A 1 112 ? 10.550 -14.779 -17.298 1.00 58.88 112 ALA A C 1
ATOM 859 O O . ALA A 1 112 ? 11.342 -14.102 -17.944 1.00 58.88 112 ALA A O 1
ATOM 860 N N . ASP A 1 113 ? 10.973 -15.653 -16.377 1.00 55.03 113 ASP A N 1
ATOM 861 C CA . ASP A 1 113 ? 12.379 -16.041 -16.131 1.00 55.03 113 ASP A CA 1
ATOM 862 C C . ASP A 1 113 ? 13.382 -14.930 -15.723 1.00 55.03 113 ASP A C 1
ATOM 864 O O . ASP A 1 113 ? 14.578 -15.194 -15.590 1.00 55.03 113 ASP A O 1
ATOM 868 N N . TYR A 1 114 ? 12.930 -13.717 -15.385 1.00 51.84 114 TYR A N 1
ATOM 869 C CA . TYR A 1 114 ? 13.800 -12.659 -14.848 1.00 51.84 114 TYR A CA 1
ATOM 870 C C . TYR A 1 114 ? 13.772 -12.605 -13.300 1.00 51.84 114 TYR A C 1
ATOM 872 O O . TYR A 1 114 ? 12.835 -12.106 -12.679 1.00 51.84 114 TYR A O 1
ATOM 880 N N . ASP A 1 115 ? 14.858 -13.094 -12.683 1.00 56.12 115 ASP A N 1
ATOM 881 C CA . ASP A 1 115 ? 15.261 -12.995 -11.264 1.00 56.12 115 ASP A CA 1
ATOM 882 C C . ASP A 1 115 ? 14.443 -13.755 -10.192 1.00 56.12 115 ASP A C 1
ATOM 884 O O . ASP A 1 115 ? 13.693 -13.179 -9.394 1.00 56.12 115 ASP A O 1
ATOM 888 N N . ARG A 1 116 ? 14.785 -15.040 -9.991 1.00 54.53 116 ARG A N 1
ATOM 889 C CA . ARG A 1 116 ? 14.442 -15.827 -8.779 1.00 54.53 116 ARG A CA 1
ATOM 890 C C . ARG A 1 116 ? 14.837 -15.149 -7.454 1.00 54.53 116 ARG A C 1
ATOM 892 O O . ARG A 1 116 ? 14.278 -15.476 -6.412 1.00 54.53 116 ARG A O 1
ATOM 899 N N . ASN A 1 117 ? 15.759 -14.183 -7.475 1.00 56.78 117 ASN A N 1
ATOM 900 C CA . ASN A 1 117 ? 16.278 -13.520 -6.276 1.00 56.78 117 ASN A CA 1
ATOM 901 C C . ASN A 1 117 ? 15.335 -12.457 -5.675 1.00 56.78 117 ASN A C 1
ATOM 903 O O . ASN A 1 117 ? 15.552 -12.014 -4.550 1.00 56.78 117 ASN A O 1
ATOM 907 N N . ARG A 1 118 ? 14.278 -12.041 -6.392 1.00 58.25 118 ARG A N 1
ATOM 908 C CA . ARG A 1 118 ? 13.305 -11.028 -5.920 1.00 58.25 118 ARG A CA 1
ATOM 909 C C . ARG A 1 118 ? 12.072 -11.639 -5.246 1.00 58.25 118 ARG A C 1
ATOM 911 O O . ARG A 1 118 ? 11.377 -10.958 -4.490 1.00 58.25 118 ARG A O 1
ATOM 918 N N . LEU A 1 119 ? 11.844 -12.936 -5.465 1.00 55.03 119 LEU A N 1
ATOM 919 C CA . LEU A 1 119 ? 10.795 -13.730 -4.822 1.00 55.03 119 LEU A CA 1
ATOM 920 C C . LEU A 1 119 ? 10.810 -13.677 -3.282 1.00 55.03 119 LEU A C 1
ATOM 922 O O . LEU A 1 119 ? 9.729 -13.508 -2.724 1.00 55.03 119 LEU A O 1
ATOM 926 N N . PRO A 1 120 ? 11.956 -13.751 -2.569 1.00 54.66 120 PRO A N 1
ATOM 927 C CA . PRO A 1 120 ? 11.972 -13.798 -1.104 1.00 54.66 120 PRO A CA 1
ATOM 928 C C . PRO A 1 120 ? 11.472 -12.502 -0.458 1.00 54.66 120 PRO A C 1
ATOM 930 O O . PRO A 1 120 ? 10.734 -12.540 0.523 1.00 54.66 120 PRO A O 1
ATOM 933 N N . PHE A 1 121 ? 11.830 -11.347 -1.028 1.00 56.00 121 PHE A N 1
ATOM 934 C CA . PHE A 1 121 ? 11.417 -10.037 -0.517 1.00 56.00 121 PHE A CA 1
ATOM 935 C C . PHE A 1 121 ? 9.911 -9.803 -0.701 1.00 56.00 121 PHE A C 1
ATOM 937 O O . PHE A 1 121 ? 9.230 -9.291 0.185 1.00 56.00 121 PHE A O 1
ATOM 944 N N . LEU A 1 122 ? 9.369 -10.231 -1.841 1.00 58.53 122 LEU A N 1
ATOM 945 C CA . LEU A 1 122 ? 7.940 -10.140 -2.137 1.00 58.53 122 LEU A CA 1
ATOM 946 C C . LEU A 1 122 ? 7.106 -11.171 -1.370 1.00 58.53 122 LEU A C 1
ATOM 948 O O . LEU A 1 122 ? 5.995 -10.852 -0.942 1.00 58.53 122 LEU A O 1
ATOM 952 N N . LEU A 1 123 ? 7.649 -12.365 -1.126 1.00 59.25 123 LEU A N 1
ATOM 953 C CA . LEU A 1 123 ? 7.074 -13.331 -0.191 1.00 59.25 123 LEU A CA 1
ATOM 954 C C . LEU A 1 123 ? 7.009 -12.746 1.214 1.00 59.25 123 LEU A C 1
ATOM 956 O O . LEU A 1 123 ? 5.948 -12.783 1.824 1.00 59.25 123 LEU A O 1
ATOM 960 N N . LEU A 1 124 ? 8.098 -12.141 1.695 1.00 63.47 124 LEU A N 1
ATOM 961 C CA . LEU A 1 124 ? 8.133 -11.494 3.004 1.00 63.47 124 LEU A CA 1
ATOM 962 C C . LEU A 1 124 ? 7.065 -10.397 3.106 1.00 63.47 124 LEU A C 1
ATOM 964 O O . LEU A 1 124 ? 6.311 -10.369 4.073 1.00 63.47 124 LEU A O 1
ATOM 968 N N . LEU A 1 125 ? 6.938 -9.542 2.086 1.00 65.12 125 LEU A N 1
ATOM 969 C CA . LEU A 1 125 ? 5.912 -8.498 2.047 1.00 65.12 125 LEU A CA 1
ATOM 970 C C . LEU A 1 125 ? 4.492 -9.090 2.062 1.00 65.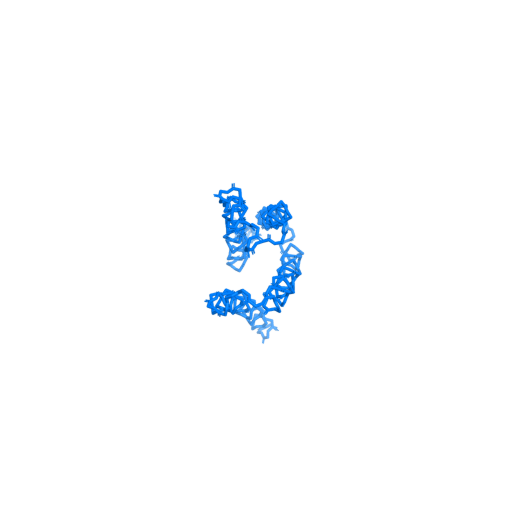12 125 LEU A C 1
ATOM 972 O O . LEU A 1 125 ? 3.628 -8.616 2.796 1.00 65.12 125 LEU A O 1
ATOM 976 N N . THR A 1 126 ? 4.257 -10.153 1.292 1.00 68.44 126 THR A N 1
ATOM 977 C CA . THR A 1 126 ? 2.958 -10.841 1.234 1.00 68.44 126 THR A CA 1
ATOM 978 C C . THR A 1 126 ? 2.624 -11.509 2.567 1.00 68.44 126 THR A C 1
ATOM 980 O O . THR A 1 126 ? 1.501 -11.389 3.051 1.00 68.44 126 THR A O 1
ATOM 983 N N . VAL A 1 127 ? 3.608 -12.149 3.204 1.00 66.88 127 VAL A N 1
ATOM 984 C CA . VAL A 1 127 ? 3.492 -12.757 4.535 1.00 66.88 127 VAL A CA 1
ATOM 985 C C . VAL A 1 127 ? 3.213 -11.695 5.589 1.00 66.88 127 VAL A C 1
ATOM 987 O O . VAL A 1 127 ? 2.355 -11.913 6.431 1.00 66.88 127 VAL A O 1
ATOM 990 N N . ILE A 1 128 ? 3.855 -10.528 5.526 1.00 70.00 128 ILE A N 1
ATOM 991 C CA . ILE A 1 128 ? 3.579 -9.409 6.436 1.00 70.00 128 ILE A CA 1
ATOM 992 C C . ILE A 1 128 ? 2.139 -8.913 6.261 1.00 70.00 128 ILE A C 1
ATOM 994 O O . ILE A 1 128 ? 1.433 -8.717 7.248 1.00 70.00 128 ILE A O 1
ATOM 998 N N . VAL A 1 129 ? 1.671 -8.750 5.021 1.00 70.06 129 VAL A N 1
ATOM 999 C CA . VAL A 1 129 ? 0.292 -8.319 4.741 1.00 70.06 129 VAL A CA 1
ATOM 1000 C C . VAL A 1 129 ? -0.722 -9.357 5.227 1.00 70.06 129 VAL A C 1
ATOM 1002 O O . VAL A 1 129 ? -1.698 -8.990 5.882 1.00 70.06 129 VAL A O 1
ATOM 1005 N N . LEU A 1 130 ? -0.479 -10.645 4.974 1.00 67.44 130 LEU A N 1
ATOM 1006 C CA . LEU A 1 130 ? -1.310 -11.737 5.484 1.00 67.44 130 LEU A CA 1
ATOM 1007 C C . LEU A 1 130 ? -1.264 -11.823 7.008 1.00 67.44 130 LEU A C 1
ATOM 1009 O O . LEU A 1 130 ? -2.298 -12.009 7.632 1.00 67.44 130 LEU A O 1
ATOM 1013 N N . PHE A 1 131 ? -0.103 -11.638 7.626 1.00 69.50 131 PHE A N 1
ATOM 1014 C CA . PHE A 1 131 ? 0.043 -11.641 9.077 1.00 69.50 131 PHE A CA 1
ATOM 1015 C C . PHE A 1 131 ? -0.759 -10.505 9.711 1.00 69.50 131 PHE A C 1
ATOM 1017 O O . PHE A 1 131 ? -1.517 -10.735 10.650 1.00 69.50 131 PHE A O 1
ATOM 1024 N N . ILE A 1 132 ? -0.675 -9.296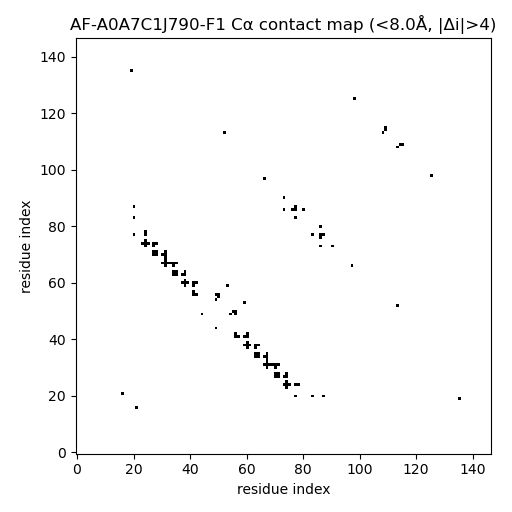 9.148 1.00 68.25 132 ILE A N 1
ATOM 1025 C CA . ILE A 1 132 ? -1.512 -8.167 9.562 1.00 68.25 132 ILE A CA 1
ATOM 1026 C C . ILE A 1 132 ? -2.992 -8.526 9.408 1.00 68.25 132 ILE A C 1
ATOM 1028 O O . ILE A 1 132 ? -3.776 -8.254 10.313 1.00 68.25 132 ILE A O 1
ATOM 1032 N N . PHE A 1 133 ? -3.374 -9.171 8.305 1.00 68.00 133 PHE A N 1
ATOM 1033 C CA . PHE A 1 133 ? -4.742 -9.625 8.065 1.00 68.00 133 PHE A CA 1
ATOM 1034 C C . PHE A 1 133 ? -5.208 -10.615 9.145 1.00 68.00 133 PHE A C 1
ATOM 1036 O O . PHE A 1 133 ? -6.236 -10.391 9.782 1.00 68.00 133 PHE A O 1
ATOM 1043 N N . THR A 1 134 ? -4.432 -11.662 9.417 1.00 64.88 134 THR A N 1
ATOM 1044 C CA . THR A 1 134 ? -4.760 -12.716 10.385 1.00 64.88 134 THR A CA 1
ATOM 1045 C C . THR A 1 134 ? -4.802 -12.191 11.814 1.00 64.88 134 THR A C 1
ATOM 1047 O O . THR A 1 134 ? -5.769 -12.453 12.523 1.00 64.88 134 THR A O 1
ATOM 1050 N N . VAL A 1 135 ? -3.818 -11.391 12.237 1.00 66.81 135 VAL A N 1
ATOM 1051 C CA . VAL A 1 135 ? -3.810 -10.768 13.572 1.00 66.81 135 VAL A CA 1
ATOM 1052 C C . VAL A 1 135 ? -5.017 -9.851 13.741 1.00 66.81 135 VAL A C 1
ATOM 1054 O O . VAL A 1 135 ? -5.657 -9.841 14.789 1.00 66.81 135 VAL A O 1
ATOM 1057 N N . TYR A 1 136 ? -5.378 -9.107 12.698 1.00 64.19 136 TYR A N 1
ATOM 1058 C CA . TYR A 1 136 ? -6.529 -8.217 12.738 1.00 64.19 136 TYR A CA 1
ATOM 1059 C C . TYR A 1 136 ? -7.862 -8.970 12.855 1.00 64.19 136 TYR A C 1
ATOM 1061 O O . TYR A 1 136 ? -8.755 -8.553 13.599 1.00 64.19 136 TYR A O 1
ATOM 1069 N N . TYR A 1 137 ? -8.003 -10.083 12.135 1.00 62.56 137 TYR A N 1
ATOM 1070 C CA . TYR A 1 137 ? -9.182 -10.943 12.213 1.00 62.56 137 TYR A CA 1
ATOM 1071 C C . TYR A 1 137 ? -9.256 -11.710 13.539 1.00 62.56 137 TYR A C 1
ATOM 1073 O O . TYR A 1 137 ? -10.314 -11.700 14.160 1.00 62.56 137 TYR A O 1
ATOM 1081 N N . GLY A 1 138 ? -8.146 -12.274 14.024 1.00 60.47 138 GLY A N 1
ATOM 1082 C CA . GLY A 1 138 ? -8.084 -12.975 15.313 1.00 60.47 138 GLY A CA 1
ATOM 1083 C C . GLY A 1 138 ? -8.470 -12.070 16.483 1.00 60.47 138 GLY A C 1
ATOM 1084 O O . GLY A 1 138 ? -9.412 -12.361 17.211 1.00 60.47 138 GLY A O 1
ATOM 1085 N N . VAL A 1 139 ? -7.875 -10.873 16.554 1.00 57.47 139 VAL A N 1
ATOM 1086 C CA . VAL A 1 139 ? -8.196 -9.870 17.589 1.00 57.47 139 VAL A CA 1
ATOM 1087 C C . VAL A 1 139 ? -9.665 -9.432 17.562 1.00 57.47 139 VAL A C 1
ATOM 1089 O O . VAL A 1 139 ? -10.208 -9.011 18.580 1.00 57.47 139 VAL A O 1
ATOM 1092 N N . THR A 1 140 ? -10.325 -9.481 16.403 1.00 57.72 140 THR A N 1
ATOM 1093 C CA . THR A 1 140 ? -11.733 -9.071 16.292 1.00 57.72 140 THR A CA 1
ATOM 1094 C C . THR A 1 140 ? -12.730 -10.207 16.493 1.00 57.72 140 THR A C 1
ATOM 1096 O O . THR A 1 140 ? -13.903 -9.905 16.699 1.00 57.72 140 THR A O 1
ATOM 1099 N N . HIS A 1 141 ? -12.288 -11.467 16.482 1.00 54.06 141 HIS A N 1
ATOM 1100 C CA . HIS A 1 141 ? -13.117 -12.616 16.846 1.00 54.06 141 HIS A CA 1
ATOM 1101 C C . HIS A 1 141 ? -13.099 -12.898 18.349 1.00 54.06 141 HIS A C 1
ATOM 1103 O O . HIS A 1 141 ? -14.170 -13.108 18.912 1.00 54.06 141 HIS A O 1
ATOM 1109 N N . ASP A 1 142 ? -11.950 -12.768 19.019 1.00 51.19 142 ASP A N 1
ATOM 1110 C CA . ASP A 1 142 ? -11.865 -12.959 20.479 1.00 51.19 142 ASP A CA 1
ATOM 1111 C C . ASP A 1 142 ? -12.717 -11.938 21.257 1.00 51.19 142 ASP A C 1
ATOM 1113 O O . ASP A 1 142 ? -13.231 -12.216 22.337 1.00 51.19 142 ASP A O 1
ATOM 1117 N N . ALA A 1 143 ? -12.927 -10.752 20.678 1.00 51.72 143 ALA A N 1
ATOM 1118 C CA . ALA A 1 143 ? -13.779 -9.712 21.250 1.00 51.72 143 ALA A CA 1
ATOM 1119 C C . ALA A 1 143 ? -15.290 -9.982 21.099 1.00 51.72 143 ALA A C 1
ATOM 1121 O O . ALA A 1 143 ? -16.078 -9.235 21.665 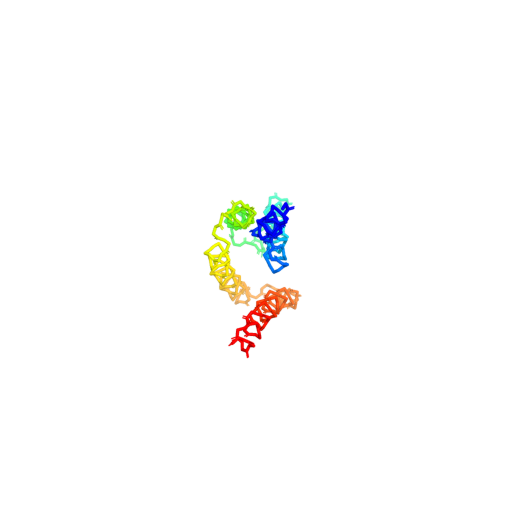1.00 51.72 143 ALA A O 1
ATOM 1122 N N . GLN A 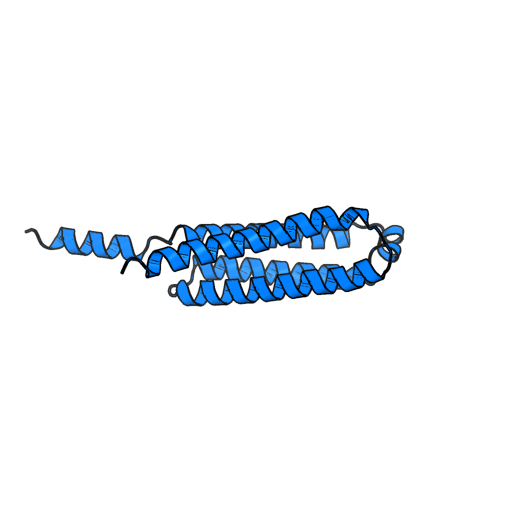1 144 ? -15.705 -10.987 20.317 1.00 50.56 144 GLN A N 1
ATOM 1123 C CA . GLN A 1 144 ? -17.116 -11.377 20.169 1.00 50.56 144 GLN A CA 1
ATOM 1124 C C . GLN A 1 144 ? -17.476 -12.660 20.925 1.00 50.56 144 GLN A C 1
ATOM 1126 O O . GLN A 1 144 ? -18.656 -12.960 21.037 1.00 50.56 144 GLN A O 1
ATOM 1131 N N . SER A 1 145 ? -16.498 -13.421 21.424 1.00 52.47 145 SER A N 1
ATOM 1132 C CA . SER A 1 145 ? -16.739 -14.644 22.203 1.00 52.47 145 SER A CA 1
ATOM 1133 C C . SER A 1 145 ? -16.780 -14.411 23.718 1.00 52.47 145 SER A C 1
ATOM 1135 O O . SER A 1 145 ? -16.816 -15.380 24.473 1.00 52.47 145 SER A O 1
ATOM 1137 N N . GLN A 1 146 ? -16.695 -13.154 24.167 1.00 49.31 146 GLN A N 1
ATOM 1138 C CA . GLN A 1 146 ? -16.761 -12.768 25.585 1.00 49.31 146 GLN A CA 1
ATOM 1139 C C . GLN A 1 146 ? -18.029 -11.982 25.960 1.00 49.31 146 GLN A C 1
ATOM 1141 O O . GLN A 1 146 ? -18.187 -11.657 27.135 1.00 49.31 146 GLN A O 1
ATOM 1146 N N . ASP A 1 147 ? -18.915 -11.721 24.995 1.00 47.56 147 ASP A N 1
ATOM 1147 C CA . ASP A 1 147 ? -20.285 -11.229 25.215 1.00 47.56 147 ASP A CA 1
ATOM 1148 C C . ASP A 1 147 ? -21.280 -12.380 24.987 1.00 47.56 147 ASP A C 1
ATOM 1150 O O . ASP A 1 147 ? -22.315 -12.418 25.689 1.00 47.56 147 ASP A O 1
#

Sequence (147 aa):
MSDTQTTESIQKRAIQPSRSTRLLAIGMILLALVQVGAAVRALTLPPDLATQISLLPALEFLVAGMWAGVFAFQAWLLMRSADKRRARRRTVVMLGAFVVYTVARLAVFAQADYDRNRLPFLLLLTVIVLFIFTVYYGVTHDAQSQD

Solvent-accessible surface area (backbone atoms only — not comparable to full-atom values): 8209 Å² total; per-residue (Å²): 144,74,70,70,66,60,56,55,59,57,57,59,60,75,68,63,75,52,71,69,56,53,53,50,30,52,51,27,43,53,51,16,51,54,22,48,52,51,22,52,48,45,71,70,49,56,69,82,56,35,68,78,76,33,98,49,46,69,57,53,26,53,53,23,47,50,51,18,50,53,25,43,51,48,24,51,41,56,75,68,43,90,57,53,67,62,41,49,54,53,48,52,54,51,51,51,53,49,50,53,50,53,50,53,53,45,53,59,47,64,72,62,74,69,60,84,78,56,51,62,63,54,48,51,54,50,50,50,54,50,47,52,50,49,55,54,51,52,64,60,49,63,69,62,77,77,116